Protein 2FQ3 (pdb70)

GO terms:
  GO:0005634 nucleus (C, IDA)
  GO:0005829 cytosol (C, IDA)
  GO:0003677 DNA binding (F, IDA)
  GO:0016514 SWI/SNF complex (C, IDA)
  GO:0006338 chromatin remodeling (P, IDA)
  GO:0003677 DNA binding (F, IMP)
  GO:0045944 positive regulation of transcription by RNA polymerase II (P, IMP)
  GO:0016514 SWI/SNF complex (C, IMP)
  GO:0031496 positive regulation of mating type switching (P, IMP)
  GO:0042393 histone binding (F, IPI)
  GO:0005515 protein binding (F, IPI)
  GO:0006357 regulation of transcription by RNA polymerase II (P, IDA)

InterPro domains:
  IPR001005 SANT/Myb domain [PF00249] (525-568)
  IPR001005 SANT/Myb domain [PS50090] (526-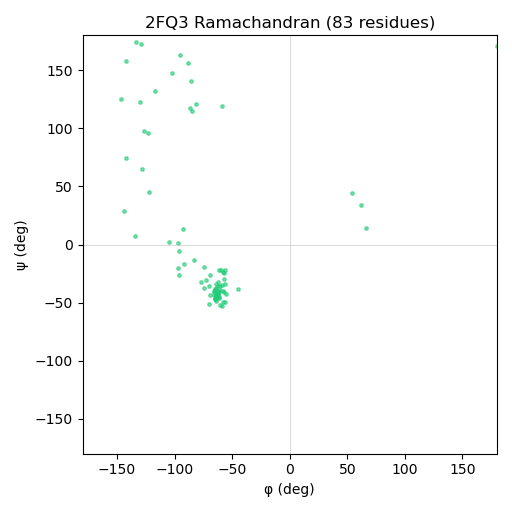569)
  IPR001005 SANT/Myb domain [SM00717] (523-571)
  IPR001005 SANT/Myb domain [cd00167] (526-568)
  IPR007526 SWIRM domain [PF04433] (316-393)
  IPR007526 SWIRM domain [PS50934] (305-402)
  IPR009057 Homedomain-like superfamily [SSF46689] (301-404)
  IPR009057 Homedomain-like superfamily [SSF46689] (523-572)
  IPR017884 SANT domain [PS51293] (522-573)
  IPR032451 SMARCC, C-terminal [PF16495] (658-736)
  IPR036388 Winged helix-like DNA-binding domain superfamily [G3DSA:1.10.10.10] (311-398)

Radius of gyration: 12.23 Å; Cα contacts (8 Å, |Δi|>4): 75; chains: 1; bounding box: 26×21×34 Å

Structure (mmCIF, N/CA/C/O backbone):
data_2FQ3
#
_entry.id   2FQ3
#
_cell.length_a   44.226
_cell.length_b   44.309
_cell.length_c   48.792
_cell.angle_alpha   90.00
_cell.angle_beta   90.00
_cell.angle_gamma   90.00
#
_symmetry.space_group_name_H-M   'P 21 21 21'
#
loop_
_entity.id
_entity.type
_entity.pdbx_description
1 polymer 'Transcription regulatory protein SWI3'
2 water water
#
loop_
_atom_site.group_PDB
_atom_site.id
_atom_site.type_symbol
_atom_site.label_atom_id
_atom_site.label_alt_id
_atom_site.label_comp_id
_atom_site.label_asym_id
_atom_site.label_entity_id
_atom_site.label_seq_id
_atom_site.pdbx_PDB_ins_code
_atom_site.Cartn_x
_atom_site.Cartn_y
_atom_site.Cartn_z
_atom_site.occupancy
_atom_site.B_iso_or_equiv
_atom_site.auth_seq_id
_atom_site.auth_comp_id
_atom_site.auth_asym_id
_atom_site.auth_atom_id
_atom_site.pdbx_PDB_model_num
ATOM 1 N N . SER A 1 17 ? 48.642 37.539 5.435 1.00 33.33 311 SER A N 1
ATOM 2 C CA . SER A 1 17 ? 49.229 37.740 6.791 1.00 31.46 311 SER A CA 1
ATOM 3 C C . SER A 1 17 ? 50.622 37.132 6.866 1.00 30.85 311 SER A C 1
ATOM 4 O O . SER A 1 17 ? 50.813 36.053 7.429 1.00 29.41 311 SER A O 1
ATOM 7 N N . LYS A 1 18 ? 51.590 37.842 6.296 1.00 28.46 312 LYS A N 1
ATOM 8 C CA . LYS A 1 18 ? 52.978 37.403 6.270 1.00 28.04 312 LYS A CA 1
ATOM 9 C C . LYS A 1 18 ? 53.520 37.145 7.669 1.00 26.00 312 LYS A C 1
ATOM 10 O O . LYS A 1 18 ? 54.395 36.301 7.855 1.00 27.55 312 LYS A O 1
ATOM 16 N N . TRP A 1 19 ? 52.999 37.871 8.654 1.00 22.47 313 TRP A N 1
ATOM 17 C CA . TRP A 1 19 ? 53.469 37.714 10.023 1.00 20.93 313 TRP A CA 1
ATOM 18 C C . TRP A 1 19 ? 53.082 36.374 10.630 1.00 20.34 313 TRP A C 1
ATOM 19 O O . TRP A 1 19 ? 53.763 35.875 11.526 1.00 20.80 313 TRP A O 1
ATOM 30 N N . PHE A 1 20 ? 51.990 35.798 10.137 1.00 20.37 314 PHE A N 1
ATOM 31 C CA . PHE A 1 20 ? 51.492 34.533 10.662 1.00 20.16 314 PHE A CA 1
ATOM 32 C C . PHE A 1 20 ? 52.136 33.297 10.045 1.00 20.87 314 PHE A C 1
ATOM 33 O O . PHE A 1 20 ? 52.383 33.243 8.843 1.00 23.18 314 PHE A O 1
ATOM 41 N N . ASN A 1 21 ? 52.387 32.298 10.884 1.00 20.58 315 ASN A N 1
ATOM 42 C CA . ASN A 1 21 ? 52.993 31.045 10.449 1.00 20.81 315 ASN A CA 1
ATOM 43 C C . ASN A 1 21 ? 52.411 29.920 11.305 1.00 21.04 315 ASN A C 1
ATOM 44 O O . ASN A 1 21 ? 52.469 29.975 12.532 1.00 18.78 315 ASN A O 1
ATOM 49 N N . LEU A 1 22 ? 51.855 28.902 10.652 1.00 20.54 316 LEU A N 1
ATOM 50 C CA . LEU A 1 22 ? 51.248 27.770 11.353 1.00 20.60 316 LEU A CA 1
ATOM 51 C C . LEU A 1 22 ? 52.187 27.046 12.319 1.00 20.34 316 LEU A C 1
ATOM 52 O O . LEU A 1 22 ? 51.735 26.411 13.272 1.00 20.20 316 LEU A O 1
ATOM 57 N N . GLU A 1 23 ? 53.491 27.143 12.076 1.00 21.90 317 GLU A N 1
ATOM 58 C CA . GLU A 1 23 ? 54.471 26.466 12.920 1.00 23.54 317 GLU A CA 1
ATOM 59 C C . GLU A 1 23 ? 55.101 27.340 13.999 1.00 23.31 317 GLU A C 1
ATOM 60 O O . GLU A 1 23 ? 55.963 26.880 14.750 1.00 24.64 317 GLU A O 1
ATOM 66 N N . LYS A 1 24 ? 54.679 28.595 14.085 1.00 20.34 318 LYS A N 1
ATOM 67 C CA . LYS A 1 24 ? 55.238 29.501 15.078 1.00 21.40 318 LYS A CA 1
ATOM 68 C C . LYS A 1 24 ? 54.151 30.265 15.813 1.00 18.69 318 LYS A C 1
ATOM 69 O O . LYS A 1 24 ? 52.968 30.157 15.489 1.00 18.93 318 LYS A O 1
ATOM 75 N N . ILE A 1 25 ? 54.570 31.030 16.814 1.00 17.57 319 ILE A N 1
ATOM 76 C CA . ILE A 1 25 ? 53.662 31.866 17.581 1.00 18.11 319 ILE A CA 1
ATOM 77 C C . ILE A 1 25 ? 54.301 33.247 17.600 1.00 18.92 319 ILE A C 1
ATOM 78 O O . ILE A 1 25 ? 55.442 33.413 18.029 1.00 21.12 319 ILE A O 1
ATOM 83 N N . HIS A 1 26 ? 53.557 34.229 17.111 1.00 17.28 320 HIS A N 1
ATOM 84 C CA . HIS A 1 26 ? 54.020 35.609 17.015 1.00 16.59 320 HIS A CA 1
ATOM 85 C C . HIS A 1 26 ? 53.726 36.394 18.288 1.00 15.78 320 HIS A C 1
ATOM 86 O O . HIS A 1 26 ? 52.826 36.046 19.057 1.00 15.83 320 HIS A O 1
ATOM 93 N N . SER A 1 27 ? 54.490 37.454 18.516 1.00 15.67 321 SER A N 1
ATOM 94 C CA . SER A 1 27 ? 54.275 38.289 19.684 1.00 14.84 321 SER A CA 1
ATOM 95 C C . SER A 1 27 ? 52.843 38.816 19.749 1.00 15.28 321 SER A C 1
ATOM 96 O O . SER A 1 27 ? 52.294 38.985 20.839 1.00 15.83 321 SER A O 1
ATOM 99 N N . ILE A 1 28 ? 52.243 39.084 18.590 1.00 15.04 322 ILE A N 1
ATOM 100 C CA . ILE A 1 28 ? 50.864 39.573 18.548 1.00 15.65 322 ILE A CA 1
ATOM 101 C C . ILE A 1 28 ? 49.936 38.584 19.264 1.00 15.29 322 ILE A C 1
ATOM 102 O O . ILE A 1 28 ? 49.031 38.976 19.998 1.00 15.43 322 ILE A O 1
ATOM 107 N N . GLU A 1 29 ? 50.171 37.297 19.039 1.00 13.92 323 GLU A N 1
ATO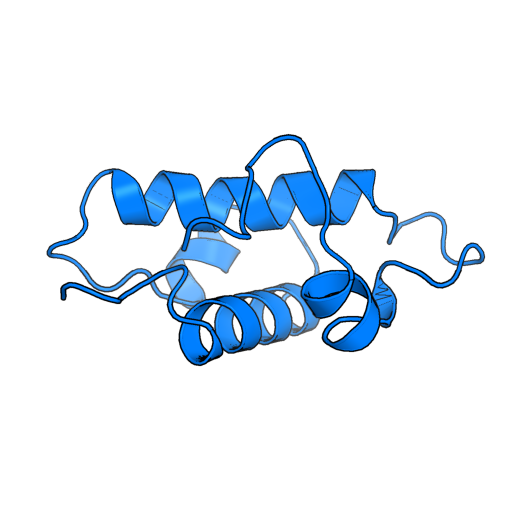M 108 C CA . GLU A 1 29 ? 49.365 36.248 19.653 1.00 14.47 323 GLU A CA 1
ATOM 109 C C . GLU A 1 29 ? 49.600 36.143 21.157 1.00 14.68 323 GLU A C 1
ATOM 110 O O . GLU A 1 29 ? 48.647 36.019 21.933 1.00 15.27 323 GLU A O 1
ATOM 116 N N . VAL A 1 30 ? 50.862 36.205 21.575 1.00 15.27 324 VAL A N 1
ATOM 117 C CA . VAL A 1 30 ? 51.192 36.117 22.994 1.00 16.45 324 VAL A CA 1
ATOM 118 C C . VAL A 1 30 ? 50.546 37.256 23.777 1.00 16.87 324 VAL A C 1
ATOM 119 O O . VAL A 1 30 ? 50.048 37.063 24.884 1.00 18.11 324 VAL A O 1
ATOM 123 N N . GLN A 1 31 ? 50.535 38.447 23.191 1.00 16.47 325 GLN A N 1
ATOM 124 C CA . GLN A 1 31 ? 49.950 39.606 23.857 1.00 19.44 325 GLN A CA 1
ATOM 125 C C . GLN A 1 31 ? 48.427 39.574 23.872 1.00 19.67 325 GLN A C 1
ATOM 126 O O . GLN A 1 31 ? 47.800 39.975 24.852 1.00 21.96 325 GLN A O 1
ATOM 132 N N . SER A 1 32 ? 47.844 39.098 22.776 1.00 18.56 326 SER A N 1
ATOM 133 C CA . SER A 1 32 ? 46.393 39.064 22.613 1.00 17.89 326 SER A CA 1
ATOM 134 C C . SER A 1 32 ? 45.639 37.969 23.357 1.00 18.67 326 SER A C 1
ATOM 135 O O . SER A 1 32 ? 44.493 38.171 23.758 1.00 19.03 326 SER A O 1
ATOM 138 N N . LEU A 1 33 ? 46.268 36.812 23.525 1.00 16.51 327 LEU A N 1
ATOM 139 C CA . LEU A 1 33 ? 45.639 35.689 24.212 1.00 16.13 327 LEU A CA 1
ATOM 140 C C . LEU A 1 33 ? 46.586 35.189 25.300 1.00 16.17 327 LEU A C 1
ATOM 141 O O . LEU A 1 33 ? 47.075 34.060 25.260 1.00 16.53 327 LEU A O 1
ATOM 146 N N . PRO A 1 34 ? 46.836 36.038 26.307 1.00 17.11 328 PRO A N 1
ATOM 147 C CA . PRO A 1 34 ? 47.731 35.711 27.419 1.00 16.74 328 PRO A CA 1
ATOM 148 C C . PRO A 1 34 ? 47.426 34.455 28.218 1.00 16.95 328 PRO A C 1
ATOM 149 O O . PRO A 1 34 ? 48.318 33.907 28.858 1.00 17.52 328 PRO A O 1
ATOM 153 N N . GLU A 1 35 ? 46.181 33.985 28.178 1.00 17.10 329 GLU A N 1
ATOM 154 C CA . GLU A 1 35 ? 45.806 32.806 28.949 1.00 17.93 329 GLU A CA 1
ATOM 155 C C . GLU A 1 35 ? 46.595 31.541 28.606 1.00 16.67 329 GLU A C 1
ATOM 156 O O . GLU A 1 35 ? 46.670 30.616 29.415 1.00 17.56 329 GLU A O 1
ATOM 162 N N . PHE A 1 36 ? 47.185 31.492 27.413 1.00 15.87 330 PHE A N 1
ATOM 163 C CA . PHE A 1 36 ? 47.960 30.321 27.003 1.00 15.88 330 PHE A CA 1
ATOM 164 C C . PHE A 1 36 ? 49.455 30.488 27.245 1.00 15.61 330 PHE A C 1
ATOM 165 O O . PHE A 1 36 ? 50.225 29.541 27.064 1.00 15.70 330 PHE A O 1
ATOM 173 N N . PHE A 1 37 ? 49.851 31.680 27.679 1.00 15.55 331 PHE A N 1
ATOM 174 C CA . PHE A 1 37 ? 51.262 31.995 27.866 1.00 15.60 331 PHE A CA 1
ATOM 175 C C . PHE A 1 37 ? 51.636 32.438 29.276 1.00 17.04 331 PHE A C 1
ATOM 176 O O . PHE A 1 37 ? 52.391 33.395 29.453 1.00 17.32 331 PHE A O 1
ATOM 184 N N . THR A 1 38 ? 51.129 31.721 30.275 1.00 16.15 332 THR A N 1
ATOM 185 C CA . THR A 1 38 ? 51.401 32.063 31.671 1.00 17.38 332 THR A CA 1
ATOM 186 C C . THR A 1 38 ? 52.529 31.254 32.296 1.00 17.82 332 THR A C 1
ATOM 187 O O . THR A 1 38 ? 53.101 31.673 33.301 1.00 18.64 332 THR A O 1
ATOM 191 N N . ASN A 1 39 ? 52.838 30.101 31.710 1.00 17.49 333 ASN A N 1
ATOM 192 C CA . ASN A 1 39 ? 53.867 29.202 32.234 1.00 18.54 333 ASN A CA 1
ATOM 193 C C . ASN A 1 39 ? 53.449 28.629 33.590 1.00 21.13 333 ASN A C 1
ATOM 194 O O . ASN A 1 39 ? 54.273 28.061 34.306 1.00 22.69 333 ASN A O 1
ATOM 199 N N . ARG A 1 40 ? 52.170 28.765 33.937 1.00 22.33 334 ARG A N 1
ATOM 200 C CA . ARG A 1 40 ? 51.685 28.255 35.219 1.00 25.56 334 ARG A CA 1
ATOM 201 C C . ARG A 1 40 ? 50.369 27.478 35.132 1.00 26.86 334 ARG A C 1
ATOM 202 O O . ARG A 1 40 ? 49.788 27.121 36.158 1.00 28.07 334 ARG A O 1
ATOM 210 N N . ILE A 1 41 ? 49.899 27.214 33.915 1.00 27.07 335 ILE A N 1
ATOM 211 C CA . ILE A 1 41 ? 48.654 26.471 33.718 1.00 27.79 335 ILE A CA 1
ATOM 212 C C . ILE A 1 41 ? 48.901 25.281 32.788 1.00 29.45 335 ILE A C 1
ATOM 213 O O . ILE A 1 41 ? 48.900 25.425 31.566 1.00 27.63 335 ILE A O 1
ATOM 218 N N . PRO A 1 42 ? 49.102 24.083 33.360 1.00 30.99 336 PRO A N 1
ATOM 219 C CA . PRO A 1 42 ? 49.358 22.851 32.606 1.00 31.76 336 PRO A CA 1
ATOM 220 C C . PRO A 1 42 ? 48.467 22.595 31.390 1.00 31.05 336 PRO A C 1
ATOM 221 O O . PRO A 1 42 ? 48.943 22.103 30.367 1.00 32.88 336 PRO A O 1
ATOM 225 N N . SER A 1 43 ? 47.185 22.926 31.498 1.00 30.86 337 SER A N 1
ATOM 226 C CA . SER A 1 43 ? 46.249 22.691 30.401 1.00 31.13 337 SER A CA 1
ATOM 227 C C . SER A 1 43 ? 46.233 23.764 29.313 1.00 29.78 337 SER A C 1
ATOM 228 O O . SER A 1 43 ? 45.669 23.552 28.241 1.00 29.64 337 SER A O 1
ATOM 231 N N . LYS A 1 44 ? 46.842 24.914 29.588 1.00 27.06 338 LYS A N 1
ATOM 232 C CA . LYS A 1 44 ? 46.896 26.000 28.611 1.00 25.08 338 LYS A CA 1
ATOM 233 C C . LYS A 1 44 ? 48.348 26.370 28.338 1.00 22.90 338 LYS A C 1
ATOM 234 O O . LYS A 1 44 ? 48.960 27.145 29.073 1.00 21.98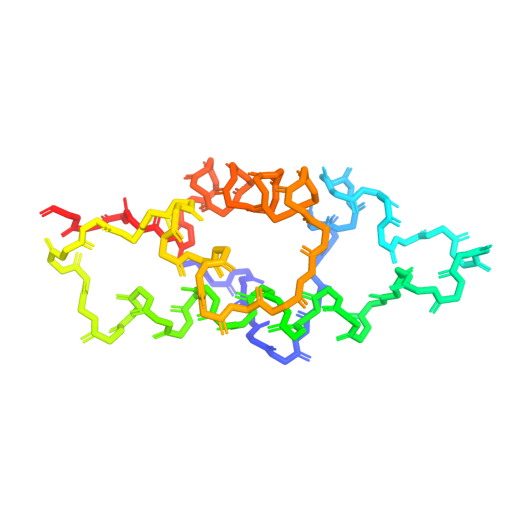 338 LYS A O 1
ATOM 240 N N . THR A 1 45 ? 48.892 25.803 27.269 1.00 20.86 339 THR A N 1
ATOM 241 C CA . THR A 1 45 ? 50.279 26.026 26.888 1.00 20.94 339 THR A CA 1
ATOM 242 C C . THR A 1 45 ? 50.373 26.427 25.420 1.00 20.25 339 THR A C 1
ATOM 243 O O . THR A 1 45 ? 49.379 26.395 24.696 1.00 18.87 339 THR A O 1
ATOM 247 N N . PRO A 1 46 ? 51.569 26.822 24.960 1.00 18.96 340 PRO A N 1
ATOM 248 C CA . PRO A 1 46 ? 51.706 27.203 23.552 1.00 19.24 340 PRO A CA 1
ATOM 249 C C . PRO A 1 46 ? 51.319 26.034 22.645 1.00 19.59 340 PRO A C 1
ATOM 250 O O . PRO A 1 46 ? 50.748 26.224 21.573 1.00 18.68 340 PRO A O 1
ATOM 254 N N . GLU A 1 47 ? 51.627 24.819 23.086 1.00 20.00 341 GLU A N 1
ATOM 255 C CA . GLU A 1 47 ? 51.310 23.632 22.304 1.00 21.05 341 GLU A CA 1
ATOM 256 C C . GLU A 1 47 ? 49.800 23.457 22.140 1.00 20.07 341 GLU A C 1
ATOM 257 O O . GLU A 1 47 ? 49.315 23.148 21.048 1.00 21.04 341 GLU A O 1
ATOM 263 N N . VAL A 1 48 ? 49.056 23.652 23.223 1.00 19.67 342 VAL A N 1
ATOM 264 C CA . VAL A 1 48 ? 47.602 23.532 23.189 1.00 20.04 342 VAL A CA 1
ATOM 265 C C . VAL A 1 48 ? 47.034 24.640 22.302 1.00 18.54 342 VAL A C 1
ATOM 266 O O . VAL A 1 48 ? 46.132 24.417 21.489 1.00 18.79 342 VAL A O 1
ATOM 270 N N . TYR A 1 49 ? 47.568 25.843 22.472 1.00 17.25 343 TYR A N 1
ATOM 271 C CA . TYR A 1 49 ? 47.145 26.988 21.688 1.00 15.53 343 TYR A CA 1
ATOM 272 C C . TYR A 1 49 ? 47.278 26.719 20.194 1.00 16.46 343 TYR A C 1
ATOM 273 O O . TYR A 1 49 ? 46.342 26.953 19.429 1.00 15.32 343 TYR A O 1
ATOM 282 N N . MET A 1 50 ? 48.439 26.233 19.775 1.00 16.87 344 MET A N 1
ATOM 283 C CA . MET A 1 50 ? 48.657 25.956 18.362 1.00 17.51 344 MET A CA 1
ATOM 284 C C . MET A 1 50 ? 47.708 24.890 17.831 1.00 17.82 344 MET A C 1
ATOM 285 O O . MET A 1 50 ? 47.250 24.974 16.691 1.00 17.22 344 MET A O 1
ATOM 290 N N . ARG A 1 51 ? 47.394 23.896 18.654 1.00 17.27 345 ARG A N 1
ATOM 291 C CA . ARG A 1 51 ? 46.474 22.852 18.219 1.00 19.67 345 ARG A CA 1
ATOM 292 C C . ARG A 1 51 ? 45.113 23.458 17.882 1.00 17.82 345 ARG A C 1
ATOM 293 O O . ARG A 1 51 ? 44.583 23.239 16.798 1.00 18.34 345 ARG A O 1
ATOM 301 N N . TYR A 1 52 ? 44.552 24.229 18.808 1.00 16.22 346 TYR A N 1
ATOM 302 C CA . TYR A 1 52 ? 43.250 24.853 18.583 1.00 16.48 346 TYR A CA 1
ATOM 303 C C . TYR A 1 52 ? 43.279 25.864 17.449 1.00 15.42 346 TYR A C 1
ATOM 304 O O . TYR A 1 52 ? 42.402 25.878 16.581 1.00 15.21 346 TYR A O 1
ATOM 313 N N . ARG A 1 53 ? 44.287 26.724 17.476 1.00 13.74 347 ARG A N 1
ATOM 314 C CA . ARG A 1 53 ? 44.440 27.759 16.473 1.00 13.87 347 ARG A CA 1
ATOM 315 C C . ARG A 1 53 ? 44.559 27.188 15.071 1.00 14.02 347 ARG A C 1
ATOM 316 O O . ARG A 1 53 ? 43.837 27.599 14.157 1.00 13.94 347 ARG A O 1
ATOM 324 N N . ASN A 1 54 ? 45.489 26.255 14.895 1.00 14.43 348 ASN A N 1
ATOM 325 C CA . ASN A 1 54 ? 45.699 25.663 13.582 1.00 15.09 348 ASN A CA 1
ATOM 326 C C . ASN A 1 54 ? 44.446 24.956 13.079 1.00 15.30 348 ASN A C 1
ATOM 327 O O . ASN A 1 54 ? 44.161 24.977 11.883 1.00 14.65 348 ASN A O 1
ATOM 332 N N . PHE A 1 55 ? 43.685 24.331 13.973 1.00 13.97 349 PHE A N 1
ATOM 333 C CA . PHE A 1 55 ? 42.471 23.670 13.516 1.00 14.50 349 PHE A CA 1
ATOM 334 C C . PHE A 1 55 ? 41.516 24.687 12.896 1.00 14.83 349 PHE A C 1
ATOM 335 O O . PHE A 1 55 ? 40.935 24.440 11.842 1.00 15.1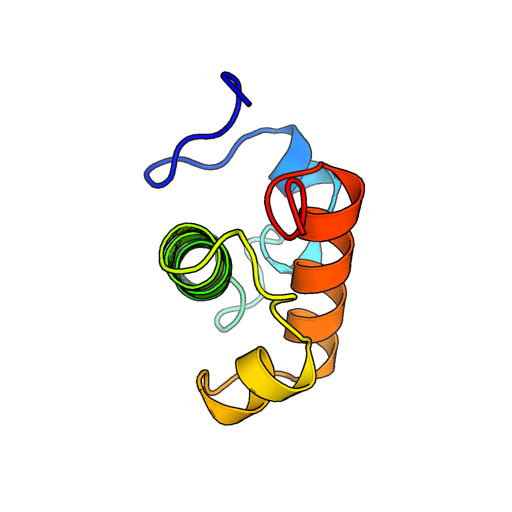6 349 PHE A O 1
ATOM 343 N N . MET A 1 56 ? 41.339 25.828 13.555 1.00 13.94 350 MET A N 1
ATOM 344 C CA . MET A 1 56 ? 40.443 26.852 13.028 1.00 14.26 350 MET A CA 1
ATOM 345 C C . MET A 1 56 ? 40.942 27.434 11.710 1.00 14.04 350 MET A C 1
ATOM 346 O O . MET A 1 56 ? 40.172 27.562 10.755 1.00 14.98 350 MET A O 1
ATOM 351 N N . VAL A 1 57 ? 42.224 27.784 11.654 1.00 14.40 351 VAL A N 1
ATOM 352 C CA . VAL A 1 57 ? 42.793 28.355 10.437 1.00 14.42 351 VAL A CA 1
ATOM 353 C C . VAL A 1 57 ? 42.763 27.351 9.283 1.00 15.38 351 VAL A C 1
ATOM 354 O O . VAL A 1 57 ? 42.357 27.693 8.169 1.00 15.05 351 VAL A O 1
ATOM 358 N N . ASN A 1 58 ? 43.178 26.115 9.544 1.00 14.27 352 ASN A N 1
ATOM 359 C CA . ASN A 1 58 ? 43.161 25.087 8.505 1.00 14.92 352 ASN A CA 1
ATOM 360 C C . ASN A 1 58 ? 41.727 24.837 8.025 1.00 15.92 352 ASN A C 1
ATOM 361 O O . ASN A 1 58 ? 41.492 24.653 6.824 1.00 16.82 352 ASN A O 1
ATOM 366 N N . SER A 1 59 ? 40.767 24.822 8.949 1.00 14.67 353 SER A N 1
ATOM 367 C CA . SER A 1 59 ? 39.372 24.598 8.572 1.00 16.11 353 SER A CA 1
ATOM 368 C C . SER A 1 59 ? 38.862 25.715 7.675 1.00 16.58 353 SER A C 1
ATOM 369 O O . SER A 1 59 ? 38.223 25.463 6.654 1.00 18.13 353 SER A O 1
ATOM 372 N N . TYR A 1 60 ? 39.143 26.957 8.043 1.00 16.28 354 TYR A N 1
ATOM 373 C CA . TYR A 1 60 ? 38.681 28.064 7.224 1.00 17.54 354 TYR A CA 1
ATOM 374 C C . TYR A 1 60 ? 39.318 28.051 5.838 1.00 18.94 354 TYR A C 1
ATOM 375 O O . TYR A 1 60 ? 38.628 28.243 4.830 1.00 18.56 354 TYR A O 1
ATOM 384 N N . ARG A 1 61 ? 40.627 27.821 5.786 1.00 18.68 355 ARG A N 1
ATOM 385 C CA . ARG A 1 61 ? 41.344 27.807 4.515 1.00 19.56 355 ARG A CA 1
ATOM 386 C C . ARG A 1 61 ? 40.844 26.727 3.565 1.00 21.62 355 ARG A C 1
ATOM 387 O O . ARG A 1 61 ? 41.033 26.836 2.352 1.00 22.59 355 ARG A O 1
ATOM 395 N N . LEU A 1 62 ? 40.203 25.691 4.100 1.00 20.88 356 LEU A N 1
ATOM 396 C CA . LEU A 1 62 ? 39.668 24.631 3.250 1.00 23.04 356 LEU A CA 1
ATOM 397 C C . LEU A 1 62 ? 38.481 25.137 2.435 1.00 24.42 356 LEU A C 1
ATOM 398 O O . LEU A 1 62 ? 38.290 24.734 1.289 1.00 26.60 356 LEU A O 1
ATOM 403 N N . ASN A 1 63 ? 37.682 26.012 3.037 1.00 24.60 357 ASN A N 1
ATOM 404 C CA . ASN A 1 63 ? 36.503 26.572 2.379 1.00 25.15 357 ASN A CA 1
ATOM 405 C C . ASN A 1 63 ? 36.348 28.041 2.762 1.00 24.87 357 ASN A C 1
ATOM 406 O O . ASN A 1 63 ? 35.461 28.402 3.537 1.00 25.83 357 ASN A O 1
ATOM 411 N N . PRO A 1 64 ? 37.202 28.912 2.200 1.00 25.83 358 PRO A N 1
ATOM 412 C CA . PRO A 1 64 ? 37.222 30.359 2.445 1.00 26.55 358 PRO A CA 1
ATOM 413 C C . PRO A 1 64 ? 35.916 31.085 2.137 1.00 26.76 358 PRO A C 1
ATOM 414 O O . PRO A 1 64 ? 35.659 32.166 2.667 1.00 26.45 358 PRO A O 1
ATOM 418 N N . ASN A 1 65 ? 35.099 30.494 1.273 1.00 28.26 359 ASN A N 1
ATOM 419 C CA . ASN A 1 65 ? 33.826 31.094 0.886 1.00 29.65 359 ASN A CA 1
ATOM 420 C C . ASN A 1 65 ? 32.775 30.967 1.984 1.00 30.63 359 ASN A C 1
ATOM 421 O O . ASN A 1 65 ? 31.786 31.700 1.998 1.00 31.21 359 ASN A O 1
ATOM 426 N N . GLU A 1 66 ? 32.996 30.033 2.902 1.00 29.93 360 GLU A N 1
ATOM 427 C CA . GLU A 1 66 ? 32.068 29.795 4.000 1.00 29.84 360 GLU A CA 1
ATOM 428 C C . GLU A 1 66 ? 32.553 30.409 5.307 1.00 27.78 360 GLU A C 1
ATOM 429 O O . GLU A 1 66 ? 33.756 30.493 5.561 1.00 26.20 360 GLU A O 1
ATOM 435 N N . TYR A 1 67 ? 31.609 30.842 6.134 1.00 26.13 361 TYR A N 1
ATOM 436 C CA . TYR A 1 67 ? 31.956 31.431 7.417 1.00 24.13 361 TYR A CA 1
ATOM 437 C C . TYR A 1 67 ? 32.220 30.317 8.422 1.00 22.99 361 TYR A C 1
ATOM 438 O O . TYR A 1 67 ? 31.355 29.479 8.671 1.00 25.30 361 TYR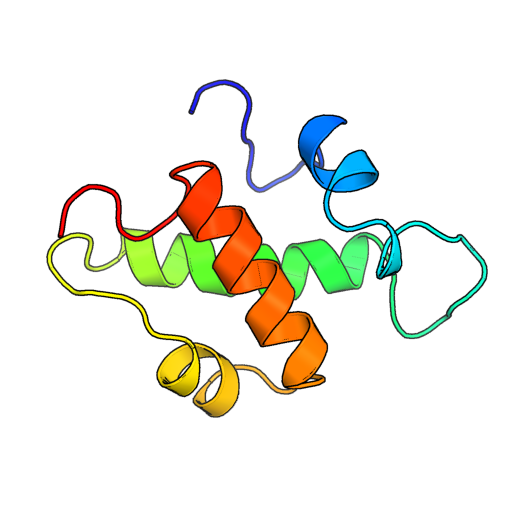 A O 1
ATOM 447 N N . PHE A 1 68 ? 33.429 30.301 8.977 1.00 20.16 362 PHE A N 1
ATOM 448 C CA . PHE A 1 68 ? 33.801 29.302 9.974 1.00 18.55 362 PHE A CA 1
ATOM 449 C C . PHE A 1 68 ? 33.305 29.848 11.309 1.00 17.17 362 PHE A C 1
ATOM 450 O O . PHE A 1 68 ? 33.790 30.876 11.790 1.00 17.87 362 PHE A O 1
ATOM 458 N N . SER A 1 69 ? 32.352 29.147 11.909 1.00 17.29 363 SER A N 1
ATOM 459 C CA . SER A 1 69 ? 31.735 29.596 13.155 1.00 16.42 363 SER A CA 1
ATOM 460 C C . SER A 1 69 ? 32.297 29.047 14.457 1.00 17.78 363 SER A C 1
ATOM 461 O O . SER A 1 69 ? 32.997 28.036 14.488 1.00 17.26 363 SER A O 1
ATOM 464 N N . VAL A 1 70 ? 31.949 29.732 15.542 1.00 17.35 364 VAL A N 1
ATOM 465 C CA . VAL A 1 70 ? 32.358 29.322 16.874 1.00 16.83 364 VAL A CA 1
ATOM 466 C C . VAL A 1 70 ? 31.694 27.980 17.182 1.00 17.00 364 VAL A C 1
ATOM 467 O O . VAL A 1 70 ? 32.302 27.097 17.785 1.00 17.31 364 VAL A O 1
ATOM 471 N N . THR A 1 71 ? 30.446 27.823 16.750 1.00 17.05 365 THR A N 1
ATOM 472 C CA . THR A 1 71 ? 29.723 26.577 16.982 1.00 19.95 365 THR A CA 1
ATOM 473 C C . THR A 1 71 ? 30.418 25.396 16.298 1.00 19.06 365 THR A C 1
ATOM 474 O O . THR A 1 71 ? 30.552 24.323 16.886 1.00 18.71 365 THR A O 1
ATOM 478 N N . THR A 1 72 ? 30.868 25.595 15.063 1.00 18.35 366 THR A N 1
ATOM 479 C CA . THR A 1 72 ? 31.560 24.527 14.346 1.00 19.27 366 THR A CA 1
ATOM 480 C C . THR A 1 72 ? 32.853 24.182 15.082 1.00 18.35 366 THR A C 1
ATOM 481 O O . THR A 1 72 ? 33.189 23.011 15.243 1.00 18.92 366 THR A O 1
ATOM 485 N N . ALA A 1 73 ? 33.575 25.205 15.529 1.00 17.36 367 ALA A N 1
ATOM 486 C CA . ALA A 1 73 ? 34.816 24.981 16.262 1.00 17.68 367 ALA A CA 1
ATOM 487 C C . ALA A 1 73 ? 34.567 24.123 17.508 1.00 19.11 367 ALA A C 1
ATOM 488 O O . ALA A 1 73 ? 35.259 23.130 17.730 1.00 19.17 367 ALA A O 1
ATOM 490 N N . ARG A 1 74 ? 33.570 24.497 18.311 1.00 20.05 368 ARG A N 1
ATOM 491 C CA . ARG A 1 74 ? 33.258 23.758 19.539 1.00 23.71 368 ARG A CA 1
ATOM 492 C C . ARG A 1 74 ? 32.786 22.334 19.277 1.00 22.86 368 ARG A C 1
ATOM 493 O O . ARG A 1 74 ? 33.052 21.425 20.065 1.00 22.73 368 ARG A O 1
ATOM 501 N N . ARG A 1 75 ? 32.067 22.149 18.178 1.00 21.73 369 ARG A N 1
ATOM 502 C CA . ARG A 1 75 ? 31.552 20.838 17.819 1.00 23.97 369 ARG A CA 1
ATOM 503 C C . ARG A 1 75 ? 32.658 19.910 17.315 1.00 22.81 369 ARG A C 1
ATOM 504 O O . ARG A 1 75 ? 32.590 18.695 17.504 1.00 23.64 369 ARG A O 1
ATOM 512 N N . ASN A 1 76 ? 33.686 20.487 16.699 1.00 21.07 370 ASN A N 1
ATOM 513 C CA . ASN A 1 76 ? 34.780 19.699 16.133 1.00 21.58 370 ASN A CA 1
ATOM 514 C C . ASN A 1 76 ? 36.022 19.540 17.007 1.00 23.00 370 ASN A C 1
ATOM 515 O O . ASN A 1 76 ? 36.759 18.561 16.867 1.00 24.62 370 ASN A O 1
ATOM 520 N N . VAL A 1 77 ? 36.254 20.501 17.894 1.00 23.93 371 VAL A N 1
ATOM 521 C CA . VAL A 1 77 ? 37.414 20.481 18.780 1.00 26.57 371 VAL A CA 1
ATOM 522 C C . VAL A 1 77 ? 36.982 20.390 20.234 1.00 26.61 371 VAL A C 1
ATOM 523 O O . VAL A 1 77 ? 36.099 21.126 20.671 1.00 25.66 371 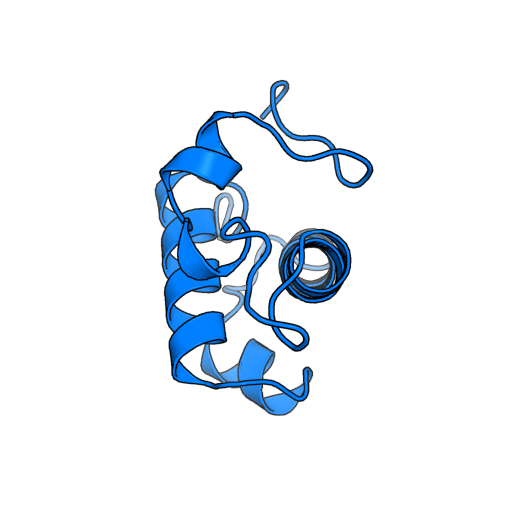VAL A O 1
ATOM 527 N N . SER A 1 78 ? 37.606 19.486 20.981 1.00 27.19 372 SER A N 1
A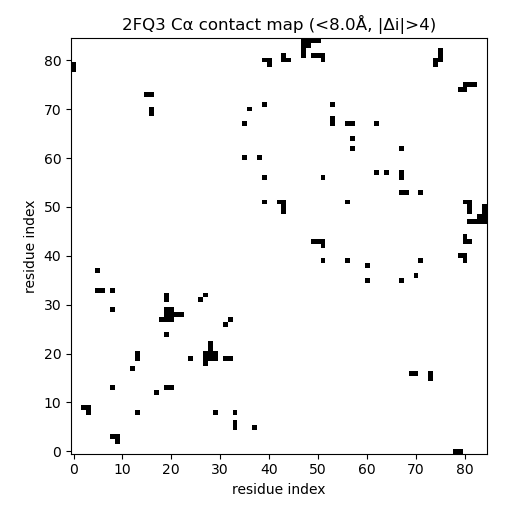TOM 528 C CA . SER A 1 78 ? 37.287 19.340 22.390 1.00 29.62 372 SER A CA 1
ATOM 529 C C . SER A 1 78 ? 38.143 20.339 23.156 1.00 28.50 372 SER A C 1
ATOM 530 O O . SER A 1 78 ? 39.372 20.265 23.138 1.00 31.67 372 SER A O 1
ATOM 533 N N . GLY A 1 79 ? 37.487 21.282 23.818 1.00 28.06 373 GLY A N 1
ATOM 534 C CA . GLY A 1 79 ? 38.211 22.283 24.574 1.00 26.80 373 GLY A CA 1
ATOM 535 C C . GLY A 1 79 ? 37.270 23.258 25.246 1.00 25.03 373 GLY A C 1
ATOM 536 O O . GLY A 1 79 ? 36.068 23.259 24.987 1.00 25.75 373 GLY A O 1
ATOM 537 N N . ASP A 1 80 ? 37.822 24.092 26.115 1.00 23.73 374 ASP A N 1
ATOM 538 C CA . ASP A 1 80 ? 37.036 25.082 26.836 1.00 21.92 374 ASP A CA 1
ATOM 539 C C . ASP A 1 80 ? 36.334 26.010 25.841 1.00 19.67 374 ASP A C 1
ATOM 540 O O . ASP A 1 80 ? 36.986 26.708 25.067 1.00 18.59 374 ASP A O 1
ATOM 545 N N . ALA A 1 81 ? 35.005 26.030 25.879 1.00 18.52 375 ALA A N 1
ATOM 546 C CA . ALA A 1 81 ? 34.225 26.853 24.954 1.00 17.16 375 ALA A CA 1
ATOM 547 C C . ALA A 1 81 ? 34.549 28.340 25.004 1.00 15.96 375 ALA A C 1
ATOM 548 O O . ALA A 1 81 ? 34.581 29.013 23.971 1.00 17.15 375 ALA A O 1
ATOM 550 N N . ALA A 1 82 ? 34.759 28.869 26.204 1.00 16.36 376 ALA A N 1
ATOM 551 C CA . ALA A 1 82 ? 35.072 30.282 26.332 1.00 16.40 376 ALA A CA 1
ATOM 552 C C . ALA A 1 82 ? 36.432 30.587 25.699 1.00 14.90 376 ALA A C 1
ATOM 553 O O . ALA A 1 82 ? 36.593 31.602 25.020 1.00 15.27 376 ALA A O 1
ATOM 555 N N . ALA A 1 83 ? 37.403 29.702 25.909 1.00 15.36 377 ALA A N 1
ATOM 556 C CA . ALA A 1 83 ? 38.727 29.894 25.330 1.00 15.56 377 ALA A CA 1
ATOM 557 C C . ALA A 1 83 ? 38.639 29.804 23.804 1.00 15.38 377 ALA A C 1
ATOM 558 O O . ALA A 1 83 ? 39.286 30.571 23.095 1.00 14.39 377 ALA A O 1
ATOM 560 N N . LEU A 1 84 ? 37.838 28.870 23.296 1.00 14.89 378 LEU A N 1
ATOM 561 C CA . LEU A 1 84 ? 37.682 28.733 21.849 1.00 14.97 378 LEU A CA 1
ATOM 562 C C . LEU A 1 84 ? 37.025 29.982 21.272 1.00 14.03 378 LEU A C 1
ATOM 563 O O . LEU A 1 84 ? 37.397 30.456 20.198 1.00 14.34 378 LEU A O 1
ATOM 568 N N . PHE A 1 85 ? 36.052 30.527 21.993 1.00 14.18 379 PHE A N 1
ATOM 569 C CA . PHE A 1 85 ? 35.381 31.740 21.551 1.00 14.36 379 PHE A CA 1
ATOM 570 C C . PHE A 1 85 ? 36.393 32.883 21.464 1.00 13.48 379 PHE A C 1
ATOM 571 O O . PHE A 1 85 ? 36.416 33.626 20.485 1.00 13.74 379 PHE A O 1
ATOM 579 N N . ARG A 1 86 ? 37.226 33.030 22.494 1.00 13.66 380 ARG A N 1
ATOM 580 C CA . ARG A 1 86 ? 38.223 34.097 22.499 1.00 14.55 380 ARG A CA 1
ATOM 581 C C . ARG A 1 86 ? 39.240 33.917 21.374 1.00 13.71 380 ARG A C 1
ATOM 582 O O . ARG A 1 86 ? 39.665 34.896 20.761 1.00 13.44 380 ARG A O 1
ATOM 590 N N . LEU A 1 87 ? 39.617 32.670 21.098 1.00 12.70 381 LEU A N 1
ATOM 591 C CA . LEU A 1 87 ? 40.571 32.388 20.025 1.00 14.07 381 LEU A CA 1
ATOM 592 C C . LEU A 1 87 ? 39.937 32.778 18.685 1.00 13.80 381 LEU A C 1
ATOM 593 O O . LEU A 1 87 ? 40.566 33.436 17.847 1.00 14.37 381 LEU A O 1
ATOM 598 N N . HIS A 1 88 ? 38.682 32.383 18.492 1.00 14.17 382 HIS A N 1
ATOM 599 C CA . HIS A 1 88 ? 37.953 32.692 17.268 1.00 14.06 382 HIS A CA 1
ATOM 600 C C . HIS A 1 88 ? 37.829 34.212 17.096 1.00 14.15 382 HIS A C 1
ATOM 601 O O . HIS A 1 88 ? 37.994 34.737 15.995 1.00 15.53 382 HIS A O 1
ATOM 608 N N . LYS A 1 89 ? 37.560 34.919 18.189 1.00 14.38 383 LYS A N 1
ATOM 609 C CA . LYS A 1 89 ? 37.433 36.373 18.160 1.00 16.88 383 LYS A CA 1
ATOM 610 C C . LYS A 1 89 ? 38.757 37.001 17.718 1.00 15.16 383 LYS A C 1
ATOM 611 O O . LYS A 1 89 ? 38.778 37.928 16.907 1.00 16.96 383 LYS A O 1
ATOM 617 N N . PHE A 1 90 ? 39.863 36.486 18.250 1.00 15.30 384 PHE A N 1
ATOM 618 C CA . PHE A 1 90 ? 41.192 36.980 17.896 1.00 15.79 384 PHE A CA 1
ATOM 619 C C . PHE A 1 90 ? 41.498 36.736 16.416 1.00 13.98 384 PHE A C 1
ATOM 620 O O . PHE A 1 90 ? 41.934 37.649 15.705 1.00 15.01 384 PHE A O 1
ATOM 628 N N . LEU A 1 91 ? 41.268 35.508 15.950 1.00 13.66 385 LEU A N 1
ATOM 629 C CA . LEU A 1 91 ? 41.543 35.174 14.556 1.00 15.84 385 LEU A CA 1
ATOM 630 C C . LEU A 1 91 ? 40.689 36.007 13.610 1.00 16.91 385 LEU A C 1
ATOM 631 O O . LEU A 1 91 ? 41.118 36.339 12.503 1.00 17.55 385 LEU A O 1
ATOM 636 N N . THR A 1 92 ? 39.481 36.344 14.049 1.00 17.86 386 THR A N 1
ATOM 637 C CA . THR A 1 92 ? 38.580 37.162 13.244 1.00 20.42 386 THR A CA 1
ATOM 638 C C . THR A 1 92 ? 39.117 38.590 13.172 1.00 19.91 386 THR A C 1
ATOM 639 O O . THR A 1 92 ? 39.247 39.165 12.087 1.00 22.18 386 THR A O 1
ATOM 643 N N . LYS A 1 93 ? 39.430 39.153 14.335 1.00 19.15 387 LYS A N 1
ATOM 644 C CA . LYS A 1 93 ? 39.942 40.514 14.433 1.00 20.26 387 LYS A CA 1
ATOM 645 C C . LYS A 1 93 ? 41.185 40.744 13.587 1.00 19.85 387 LYS A C 1
ATOM 646 O O . LYS A 1 93 ? 41.308 41.775 12.919 1.00 21.12 387 LYS A O 1
ATOM 652 N N . TRP A 1 94 ? 42.105 39.785 13.608 1.00 19.90 388 TRP A N 1
ATOM 653 C CA . TRP A 1 94 ? 43.346 39.924 12.860 1.00 20.06 388 TRP A CA 1
ATOM 654 C C . TRP A 1 94 ? 43.334 39.335 11.454 1.00 21.49 388 TRP A C 1
ATOM 655 O O . TRP A 1 94 ? 44.381 39.181 10.821 1.00 24.43 388 TRP A O 1
ATOM 666 N N . GLY A 1 95 ? 42.139 39.017 10.967 1.00 21.57 389 GLY A N 1
ATOM 667 C CA . GLY A 1 95 ? 41.985 38.495 9.621 1.00 23.19 389 GLY A CA 1
ATOM 668 C C . GLY A 1 95 ? 42.644 37.175 9.274 1.00 23.12 389 GLY A C 1
ATOM 669 O O . GLY A 1 95 ? 43.077 36.982 8.135 1.00 24.67 389 GLY A O 1
ATOM 670 N N . LEU A 1 96 ? 42.720 36.260 10.234 1.00 21.29 390 LEU A N 1
ATOM 671 C CA . LEU A 1 96 ? 43.318 34.958 9.975 1.00 21.41 390 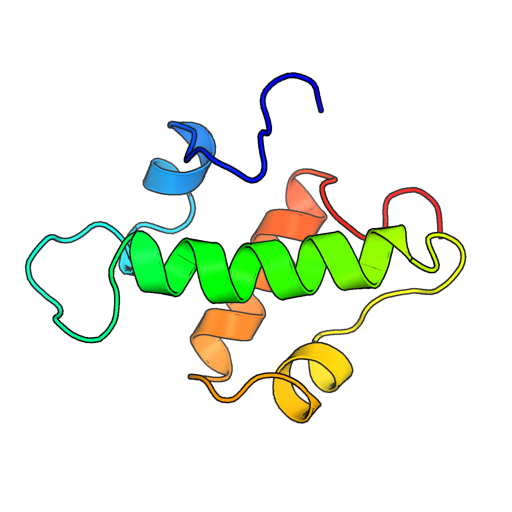LEU A CA 1
ATOM 672 C C . LEU A 1 96 ? 42.248 33.958 9.535 1.00 19.99 390 LEU A C 1
ATOM 673 O O . LEU A 1 96 ? 42.558 32.902 8.983 1.00 21.34 390 LEU A O 1
ATOM 678 N N . ILE A 1 97 ? 40.986 34.292 9.795 1.00 19.21 391 ILE A N 1
ATOM 679 C CA . ILE A 1 97 ? 39.863 33.465 9.358 1.00 19.32 391 ILE A CA 1
ATOM 680 C C . ILE A 1 97 ? 38.731 34.386 8.923 1.00 20.97 391 ILE A C 1
ATOM 681 O O . ILE A 1 97 ? 38.680 35.554 9.320 1.00 22.59 391 ILE A O 1
ATOM 686 N N . ASN A 1 98 ? 37.842 33.858 8.088 1.00 21.31 392 ASN A N 1
ATOM 687 C CA . ASN A 1 98 ? 36.688 34.605 7.597 1.00 22.26 392 ASN A CA 1
ATOM 688 C C . ASN A 1 98 ? 37.058 35.940 6.956 1.00 25.01 392 ASN A C 1
ATOM 689 O O . ASN A 1 98 ? 36.402 36.955 7.191 1.00 26.52 392 ASN A O 1
ATOM 694 N N . TYR A 1 99 ? 38.102 35.924 6.132 1.00 26.66 393 TYR A N 1
ATOM 695 C CA . TYR A 1 99 ? 38.573 37.129 5.458 1.00 29.28 393 TYR A CA 1
ATOM 696 C C . TYR A 1 99 ? 38.203 37.176 3.976 1.00 31.30 393 TYR A C 1
ATOM 697 O O . TYR A 1 99 ? 38.565 38.121 3.274 1.00 32.16 393 TYR A O 1
ATOM 706 N N . GLN A 1 100 ? 37.481 36.161 3.509 1.00 32.17 394 GLN A N 1
ATOM 707 C CA . GLN A 1 100 ? 37.053 36.089 2.113 1.00 34.36 394 GLN A CA 1
ATOM 708 C C . GLN A 1 100 ? 35.668 35.463 1.994 1.00 34.05 394 GLN A C 1
ATOM 709 O O . GLN A 1 100 ? 35.349 34.837 0.982 1.00 34.80 394 GLN A O 1
ATOM 715 N N . VAL A 1 101 ? 34.849 35.626 3.027 1.00 33.88 395 VAL A N 1
ATOM 716 C CA . VAL A 1 101 ? 33.503 35.064 3.025 1.00 34.06 395 VAL A CA 1
ATOM 717 C C . VAL A 1 101 ? 32.618 35.743 1.984 1.00 35.76 395 VAL A C 1
ATOM 718 O O . VAL A 1 101 ? 32.000 35.013 1.179 1.00 36.93 395 VAL A O 1
#

Nearest PDB structures (foldseek):
  2fq3-assembly1_A  TM=1.012E+00  e=1.125E-13  Saccharomyces cerevisiae
  6l9j-assembly3_I  TM=9.779E-01  e=9.681E-12  Saccharomyces cerevisiae S288C
  6kag-assembly1_B  TM=9.755E-01  e=2.976E-09  Homo sapiens
  6kz7-assembly1_A  TM=9.645E-01  e=5.308E-09  Homo sapiens
  5gjk-assembly1_A-2  TM=9.715E-01  e=6.690E-09  Homo sapiens

Solvent-accessible surface area: 5382 Å² total; per-residue (Å²): 85,211,69,17,66,50,139,138,48,69,71,36,1,61,135,46,10,82,34,2,42,51,153,200,64,126,77,49,39,46,98,38,0,26,135,41,0,26,70,0,0,68,28,2,106,143,70,38,98,104,125,16,33,36,59,56,0,100,189,89,21,112,34,77,51,50,2,1,105,97,0,9,127,9,0,60,154,92,30,3,1,26,99,118,95

Secondary structure (DSSP, 8-state):
-TT--TT---HHHHHH-GGG--SS-TTS-HHHHHHHHHHHHHHHHH-TTS---HHHHHHHS-S-HHHHHHHHHHHHHTTSSSS--

Sequence (85 aa):
SKWFNLEKIHSIEVQSLPEFFTNRIPSKTPEVYMRYRNFMVNSYRLNPNEYFSVTTARRNVSGDAAALFRLHKFLTKWGLINYQV

Organism: Saccharomyces cerevisiae (strain ATCC 204508 / S288c) (NCBI:txid559292)

B-factor: mean 24.4, std 9.19, range [12.7, 52.99]

CATH classification: 1.10.10.10

Foldseek 3Di:
DVQDDLVDDHPLRCVQQVVLVPVPDPCRHVVNVSVLLVVQLVVQVVPVQDARDLVNSVVVDPDDSVSSVSSVVSCVVVVSGNVRD